Protein AF-A0A7J2JQ34-F1 (afdb_monomer)

Solvent-accessible surface area (backbone atoms only — not comparable to full-atom values): 2841 Å² total; per-residue (Å²): 110,43,77,78,39,79,33,78,30,67,49,67,70,46,39,51,51,20,49,77,61,47,24,48,25,35,22,37,63,46,94,48,91,85,39,78,40,76,36,73,45,77,76,74,68,68,77,133

Secondary structure (DSSP, 8-state):
-GGG-EEEESSHHHHHHHHHTT-EEEEESS--TT-SEEESSGGGG---

Nearest PDB structures (foldseek):
  4g9b-assembly1_A-2  TM=8.919E-01  e=5.328E-02  Escherichia coli K-12
  3s6j-assembly1_A  TM=8.744E-01  e=8.751E-02  Pseudomonas syringae pv. tomato
  7ocs-assembly1_D  TM=8.095E-01  e=1.543E-01  Acinetobacter baumannii ATCC 19606 = CIP 70.34 = JCM 6841
  7ocs-assembly2_B  TM=8.124E-01  e=2.720E-01  Acinetobacter baumannii ATCC 19606 = CIP 70.34 = JCM 6841
  4ap9-assembly1_A  TM=7.073E-01  e=1.778E-01  Thermococcus onnurineus

Sequence (48 aa):
E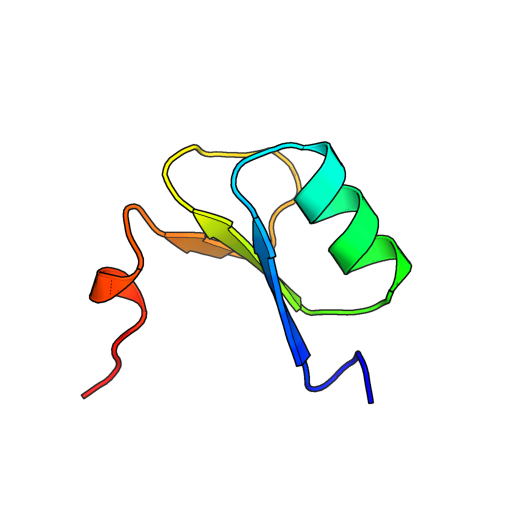PERCVFFGDMPWDIEAGKELGCLTVCVRTDVEGADFYIKNMEGLAID

Radius of gyration: 10.24 Å; Cα contacts (8 Å, |Δi|>4): 85; chains: 1; bounding box: 25×25×24 Å

pLDDT: mean 89.55, std 9.7, range [50.0, 97.06]

Structure (mmCIF, N/CA/C/O backbone):
data_AF-A0A7J2JQ34-F1
#
_entry.id   AF-A0A7J2JQ34-F1
#
loop_
_atom_site.group_PDB
_atom_site.id
_atom_site.type_symbol
_atom_site.label_atom_id
_atom_site.label_alt_id
_atom_site.label_comp_id
_atom_site.label_asym_id
_atom_site.label_entity_id
_atom_site.label_seq_id
_atom_site.pdbx_PDB_ins_code
_atom_site.Cartn_x
_atom_site.Cartn_y
_atom_site.Cartn_z
_atom_site.occupancy
_atom_site.B_iso_or_equiv
_atom_site.auth_seq_id
_atom_site.auth_comp_id
_atom_site.auth_asym_id
_atom_site.auth_atom_id
_atom_site.pdbx_PDB_model_num
ATOM 1 N N . GLU A 1 1 ? -17.055 -1.928 4.838 1.00 84.75 1 GLU A N 1
ATOM 2 C CA . GLU A 1 1 ? -16.125 -2.646 5.724 1.00 84.75 1 GLU A CA 1
ATOM 3 C C . GLU A 1 1 ? -14.727 -2.383 5.189 1.00 84.75 1 GLU A C 1
ATOM 5 O O . GLU A 1 1 ? -14.337 -3.059 4.242 1.00 84.75 1 GLU A O 1
ATOM 10 N N . PRO A 1 2 ? -14.051 -1.311 5.651 1.00 87.44 2 PRO A N 1
ATOM 11 C CA . PRO A 1 2 ? -12.675 -0.990 5.254 1.00 87.44 2 PRO A CA 1
ATOM 12 C C . PRO A 1 2 ? -11.722 -2.191 5.320 1.00 87.44 2 PRO A C 1
ATOM 14 O O . PRO A 1 2 ? -10.911 -2.384 4.423 1.00 87.44 2 PRO A O 1
ATOM 17 N N . GLU A 1 3 ? -11.930 -3.081 6.286 1.00 92.12 3 GLU A N 1
ATOM 18 C CA . GLU A 1 3 ? -11.222 -4.349 6.468 1.00 92.12 3 GLU A CA 1
ATOM 19 C C . GLU A 1 3 ? -11.396 -5.352 5.307 1.00 92.12 3 GLU A C 1
ATOM 21 O O . GLU A 1 3 ? -10.688 -6.353 5.226 1.00 92.12 3 GLU A O 1
ATOM 26 N N . ARG A 1 4 ? -12.338 -5.095 4.391 1.00 93.69 4 ARG A N 1
ATOM 27 C CA . ARG A 1 4 ? -12.573 -5.859 3.153 1.00 93.69 4 ARG A CA 1
ATOM 28 C C . ARG A 1 4 ? -12.254 -5.054 1.894 1.00 93.69 4 ARG A C 1
ATOM 30 O O . ARG A 1 4 ? -12.576 -5.496 0.791 1.00 93.69 4 ARG A O 1
ATOM 37 N N . CYS A 1 5 ? -11.662 -3.876 2.050 1.00 94.69 5 CYS A N 1
ATOM 38 C CA . CYS A 1 5 ? -11.233 -3.019 0.960 1.00 94.69 5 CYS A CA 1
ATOM 39 C C . CYS A 1 5 ? -9.713 -3.085 0.787 1.00 94.69 5 CYS A C 1
ATOM 41 O O . CYS A 1 5 ? -8.963 -3.322 1.735 1.00 94.69 5 CYS A O 1
ATOM 43 N N . VAL A 1 6 ? -9.274 -2.817 -0.442 1.00 94.31 6 VAL A N 1
ATOM 44 C CA . VAL A 1 6 ? -7.863 -2.625 -0.778 1.00 94.31 6 VAL A CA 1
ATOM 45 C C . VAL A 1 6 ? -7.653 -1.167 -1.163 1.00 94.31 6 VAL A C 1
ATOM 47 O O . VAL A 1 6 ? -8.400 -0.629 -1.983 1.00 94.31 6 VAL A O 1
ATOM 50 N N . PHE A 1 7 ? -6.651 -0.533 -0.565 1.00 95.38 7 PHE A N 1
ATOM 51 C CA . PHE A 1 7 ? -6.268 0.844 -0.837 1.00 95.38 7 PHE A CA 1
ATOM 52 C C . PHE A 1 7 ? -5.003 0.865 -1.695 1.00 95.38 7 PHE A C 1
ATOM 54 O O . PHE A 1 7 ? -3.970 0.335 -1.290 1.00 95.38 7 PHE A O 1
ATOM 61 N N . PHE A 1 8 ? -5.086 1.485 -2.872 1.00 94.69 8 PHE A N 1
ATOM 62 C CA . PHE A 1 8 ? -3.962 1.629 -3.795 1.00 94.69 8 PHE A CA 1
ATOM 63 C C . PHE A 1 8 ? -3.400 3.044 -3.730 1.00 94.69 8 PHE A C 1
ATOM 65 O O . PHE A 1 8 ? -4.161 4.009 -3.784 1.00 94.69 8 PHE A O 1
ATOM 72 N N . GLY A 1 9 ? -2.077 3.153 -3.684 1.00 93.69 9 GLY A N 1
ATOM 73 C CA . GLY A 1 9 ? -1.358 4.422 -3.736 1.00 93.69 9 GLY A CA 1
ATOM 74 C C . GLY A 1 9 ? 0.067 4.233 -4.234 1.00 93.69 9 GLY A C 1
ATOM 75 O O . GLY A 1 9 ? 0.540 3.103 -4.341 1.00 93.69 9 GLY A O 1
ATOM 76 N N . ASP A 1 10 ? 0.749 5.320 -4.565 1.00 93.56 10 ASP A N 1
ATOM 77 C CA . ASP A 1 10 ? 2.161 5.304 -4.970 1.00 93.56 10 ASP A CA 1
ATOM 78 C C . ASP A 1 10 ? 3.043 6.205 -4.099 1.00 93.56 10 ASP A C 1
ATOM 80 O O . ASP A 1 10 ? 4.265 6.217 -4.261 1.00 93.56 10 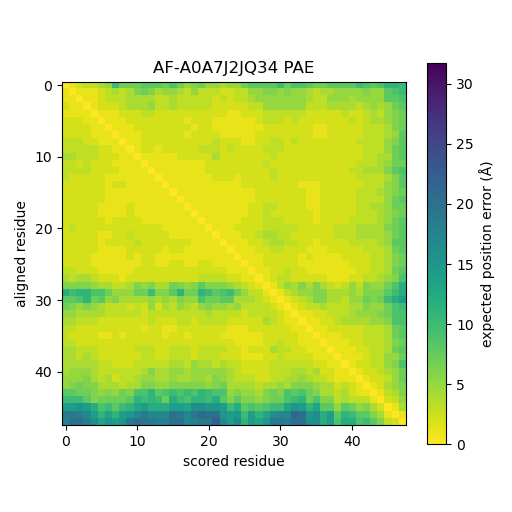ASP A O 1
ATOM 84 N N . MET A 1 11 ? 2.446 6.915 -3.139 1.00 94.81 11 MET A N 1
ATOM 85 C CA . MET A 1 11 ? 3.145 7.819 -2.236 1.00 94.81 11 MET A CA 1
ATOM 86 C C . MET A 1 11 ? 2.960 7.413 -0.763 1.00 94.81 11 MET A C 1
ATOM 88 O O . MET A 1 11 ? 1.950 6.803 -0.409 1.00 94.81 11 MET A O 1
ATOM 92 N N . PRO A 1 12 ? 3.896 7.787 0.136 1.00 95.19 12 PRO A N 1
ATOM 93 C CA . PRO A 1 12 ? 3.811 7.457 1.564 1.00 95.19 12 PRO A CA 1
ATOM 94 C C . PRO A 1 12 ? 2.486 7.831 2.235 1.00 95.19 12 PRO A C 1
ATOM 96 O O . PRO A 1 12 ? 1.915 7.016 2.954 1.00 95.19 12 PRO A O 1
ATOM 99 N N . TRP A 1 13 ? 1.947 9.016 1.939 1.00 95.12 13 TRP A N 1
ATOM 100 C CA . TRP A 1 13 ? 0.703 9.485 2.555 1.00 95.12 13 TRP A CA 1
ATOM 101 C C . TRP A 1 13 ? -0.532 8.676 2.128 1.00 95.12 13 TRP A C 1
ATOM 103 O O . TRP A 1 13 ? -1.508 8.626 2.871 1.00 95.12 13 TRP A O 1
ATOM 113 N N . ASP A 1 14 ? -0.513 8.027 0.958 1.00 94.25 14 ASP A N 1
ATOM 114 C CA . ASP A 1 14 ? -1.614 7.162 0.518 1.00 94.25 14 ASP A CA 1
ATOM 115 C C . ASP A 1 14 ? -1.643 5.872 1.344 1.00 94.25 14 ASP A C 1
ATOM 117 O O . ASP A 1 14 ? -2.7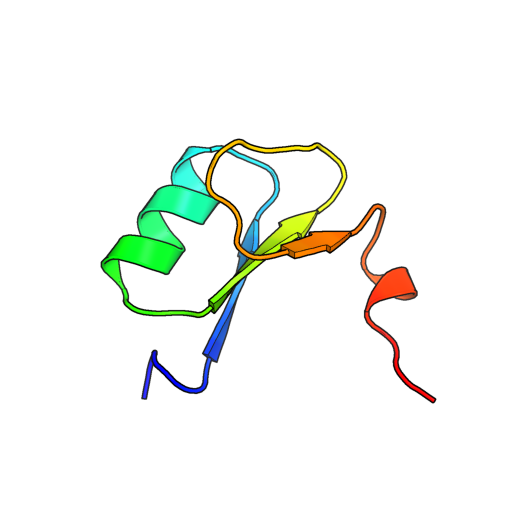06 5.388 1.738 1.00 94.25 14 ASP A O 1
ATOM 121 N N . ILE A 1 15 ? -0.456 5.336 1.644 1.00 95.44 15 ILE A N 1
ATOM 122 C CA . ILE A 1 15 ? -0.287 4.148 2.481 1.00 95.44 15 ILE A CA 1
ATOM 123 C C . ILE A 1 15 ? -0.692 4.452 3.923 1.00 95.44 15 ILE A C 1
ATOM 125 O O . ILE A 1 15 ? -1.428 3.675 4.533 1.00 95.44 15 ILE A O 1
ATOM 129 N N . GLU A 1 16 ? -0.269 5.598 4.455 1.00 96.38 16 GLU A N 1
ATOM 130 C CA . GLU A 1 16 ? -0.677 6.050 5.787 1.00 96.38 16 GLU A CA 1
ATOM 131 C C . GLU A 1 16 ? -2.200 6.211 5.876 1.00 96.38 16 GLU A C 1
ATOM 133 O O . GLU A 1 16 ? -2.823 5.633 6.767 1.00 96.38 16 GLU A O 1
ATOM 138 N N . ALA A 1 17 ? -2.826 6.886 4.906 1.00 96.19 17 ALA A N 1
ATOM 139 C CA . ALA A 1 17 ? -4.276 7.063 4.876 1.00 96.19 17 ALA A CA 1
ATOM 140 C C .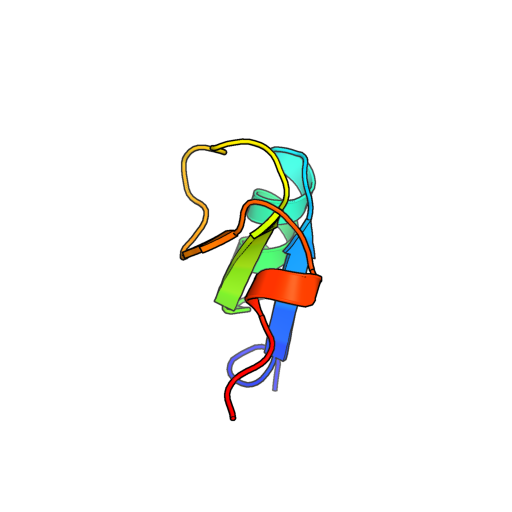 ALA A 1 17 ? -5.034 5.726 4.784 1.00 96.19 17 ALA A C 1
ATOM 142 O O . ALA A 1 17 ? -6.009 5.510 5.507 1.00 96.19 17 ALA A O 1
ATOM 143 N N . GLY A 1 18 ? -4.587 4.800 3.929 1.00 95.88 18 GLY A N 1
ATOM 144 C CA . GLY A 1 18 ? -5.195 3.473 3.813 1.00 95.88 18 GLY A CA 1
ATOM 145 C C . GLY A 1 18 ? -5.136 2.683 5.124 1.00 95.88 18 GLY A C 1
ATOM 146 O O . GLY A 1 18 ? -6.129 2.069 5.522 1.00 95.88 18 GLY A O 1
ATOM 147 N N . LYS A 1 19 ? -4.009 2.766 5.836 1.00 95.19 19 LYS A N 1
ATOM 148 C CA . LYS A 1 19 ? -3.830 2.149 7.155 1.00 95.19 19 LYS A CA 1
ATOM 149 C C . LYS A 1 19 ? -4.701 2.778 8.233 1.00 95.19 19 LYS A C 1
ATOM 151 O O . LYS A 1 19 ? -5.315 2.045 9.004 1.00 95.19 19 LYS A O 1
ATOM 156 N N . GLU A 1 20 ? -4.785 4.105 8.283 1.00 97.00 20 GLU A N 1
ATOM 157 C CA . GLU A 1 20 ? -5.650 4.817 9.234 1.00 97.00 20 GLU A CA 1
ATOM 158 C C . GLU A 1 20 ? -7.128 4.450 9.054 1.00 97.0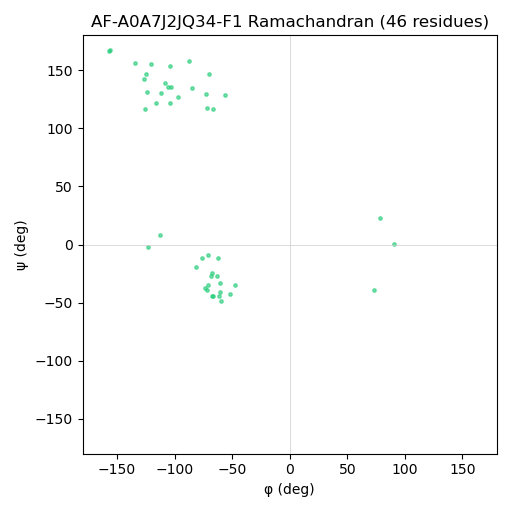0 20 GLU A C 1
ATOM 160 O O . GLU A 1 20 ? -7.875 4.359 10.029 1.00 97.00 20 GLU A O 1
ATOM 165 N N . LEU A 1 21 ? -7.542 4.176 7.815 1.00 95.62 21 LEU A N 1
ATOM 166 C CA . LEU A 1 21 ? -8.887 3.699 7.495 1.00 95.62 21 LEU A CA 1
ATOM 167 C C . LEU A 1 21 ? -9.106 2.214 7.829 1.00 95.62 21 LEU A C 1
ATOM 169 O O . LEU A 1 21 ? -10.251 1.764 7.816 1.00 95.62 21 LEU A O 1
ATOM 173 N N . GLY A 1 22 ? -8.049 1.458 8.138 1.00 95.81 22 GLY A N 1
ATOM 174 C CA . GLY A 1 22 ? -8.115 0.021 8.412 1.00 95.81 22 GLY A CA 1
ATOM 175 C C . GLY A 1 22 ? -8.214 -0.851 7.157 1.00 95.81 22 GLY A C 1
ATOM 176 O O . GLY A 1 22 ? -8.715 -1.972 7.235 1.00 95.81 22 GLY A O 1
ATOM 177 N N . CYS A 1 23 ? -7.771 -0.342 6.006 1.00 97.06 23 CYS A N 1
ATOM 178 C CA . CYS A 1 23 ? -7.718 -1.087 4.751 1.00 97.06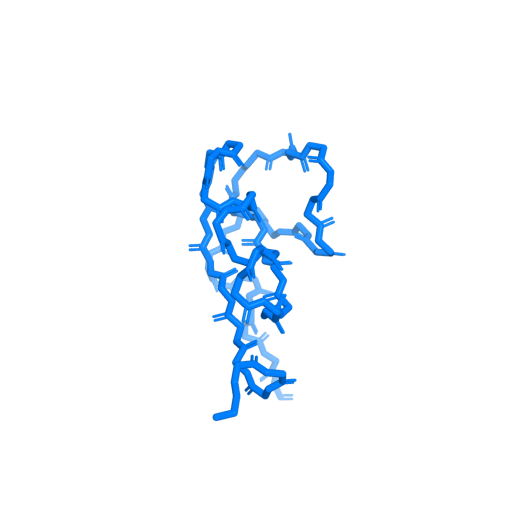 23 CYS A CA 1
ATOM 179 C C . CYS A 1 23 ? -6.403 -1.867 4.614 1.00 97.06 23 CYS A C 1
ATOM 181 O O . CYS A 1 23 ? -5.375 -1.484 5.171 1.00 97.06 23 CYS A O 1
ATOM 183 N N . LEU A 1 24 ? -6.416 -2.908 3.779 1.00 95.44 24 LEU A N 1
ATOM 184 C CA . LEU A 1 24 ? -5.192 -3.518 3.255 1.00 95.44 24 LEU A CA 1
ATOM 185 C C . LEU A 1 24 ? -4.577 -2.578 2.211 1.00 95.44 24 LEU A C 1
ATOM 187 O O . LEU A 1 24 ? -5.278 -2.122 1.306 1.00 95.44 24 LEU A O 1
ATOM 191 N N . THR A 1 25 ? -3.287 -2.278 2.321 1.00 96.25 25 THR A N 1
ATOM 192 C CA . THR A 1 25 ? -2.610 -1.281 1.479 1.00 96.25 25 THR A CA 1
ATOM 193 C C . THR A 1 25 ? -1.709 -1.916 0.425 1.00 96.25 25 THR A C 1
ATOM 195 O O . THR A 1 25 ? -0.947 -2.842 0.696 1.00 96.25 25 THR A O 1
ATOM 198 N N . VAL A 1 26 ? -1.781 -1.403 -0.802 1.00 94.94 26 VAL A N 1
ATOM 199 C CA . VAL A 1 26 ? -0.947 -1.837 -1.925 1.00 94.94 26 VAL A CA 1
ATOM 200 C C . VAL A 1 26 ? -0.239 -0.625 -2.508 1.00 94.94 26 VAL A C 1
ATOM 202 O O . VAL A 1 26 ? -0.882 0.275 -3.052 1.00 94.94 26 VAL A O 1
ATOM 205 N N . CYS A 1 27 ? 1.090 -0.624 -2.429 1.00 94.50 27 CYS A N 1
ATOM 206 C CA . CYS A 1 27 ? 1.894 0.378 -3.105 1.00 94.50 27 CYS A CA 1
ATOM 207 C C . CYS A 1 27 ? 2.158 -0.023 -4.557 1.00 94.50 27 CYS A C 1
ATOM 209 O O . CYS A 1 27 ? 2.532 -1.164 -4.847 1.00 94.50 27 CYS A O 1
ATOM 211 N N . VAL A 1 28 ? 1.996 0.927 -5.472 1.00 92.88 28 VAL A 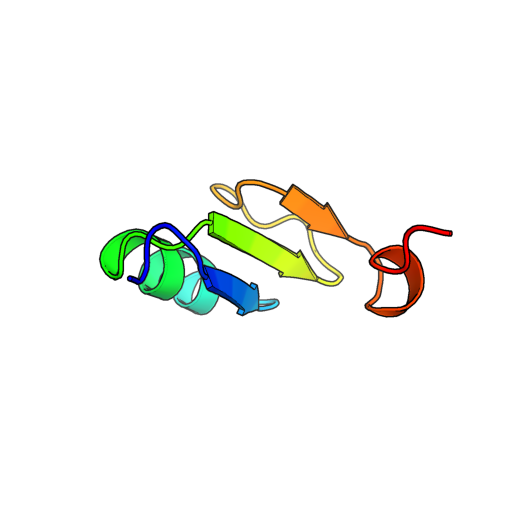N 1
ATOM 212 C CA . VAL A 1 28 ? 2.250 0.750 -6.900 1.00 92.88 28 VAL A CA 1
ATOM 213 C C . VAL A 1 28 ? 3.520 1.515 -7.291 1.00 92.88 28 VAL A C 1
ATOM 215 O O . VAL A 1 28 ? 3.711 2.659 -6.900 1.00 92.88 28 VAL A O 1
ATOM 218 N N . ARG A 1 29 ? 4.366 0.916 -8.141 1.00 82.50 29 ARG A N 1
ATOM 219 C CA . ARG A 1 29 ? 5.569 1.492 -8.795 1.00 82.50 29 ARG A CA 1
ATOM 220 C C . ARG A 1 29 ? 6.809 1.721 -7.942 1.00 82.50 29 ARG A C 1
ATOM 222 O O . ARG A 1 29 ? 7.902 1.520 -8.470 1.00 82.50 29 ARG A O 1
ATOM 229 N N . THR A 1 30 ? 6.674 2.169 -6.700 1.00 80.31 30 THR A N 1
ATOM 230 C CA . THR A 1 30 ? 7.821 2.345 -5.800 1.00 80.31 30 THR A CA 1
ATOM 231 C C . THR A 1 30 ? 7.632 1.576 -4.503 1.00 80.31 30 THR A C 1
ATOM 233 O O . THR A 1 30 ? 6.512 1.414 -4.032 1.00 80.31 30 THR A O 1
ATOM 236 N N . ASP A 1 31 ? 8.724 1.071 -3.936 1.00 82.12 31 ASP A N 1
ATOM 237 C CA . ASP A 1 31 ? 8.677 0.482 -2.602 1.00 82.12 31 ASP A CA 1
ATOM 238 C C . ASP A 1 31 ? 8.504 1.623 -1.591 1.00 82.12 31 ASP A C 1
ATOM 240 O O . ASP A 1 31 ? 9.321 2.549 -1.544 1.00 82.12 31 ASP A O 1
ATOM 244 N N . VAL A 1 32 ? 7.390 1.599 -0.865 1.00 88.12 32 VAL A N 1
ATOM 245 C CA . VAL A 1 32 ? 7.059 2.566 0.180 1.00 88.12 32 VAL A CA 1
ATOM 246 C C . VAL A 1 32 ? 7.000 1.799 1.485 1.00 88.12 32 VAL A C 1
ATOM 248 O O . VAL A 1 32 ? 6.210 0.862 1.636 1.00 88.12 32 VAL A O 1
ATOM 251 N N . GLU A 1 33 ? 7.828 2.223 2.435 1.00 89.75 33 GLU A N 1
ATOM 252 C CA . GLU A 1 33 ? 7.886 1.606 3.751 1.00 89.75 33 GLU A CA 1
ATOM 253 C C . GLU A 1 33 ? 6.503 1.610 4.408 1.00 89.75 33 GLU A C 1
ATOM 255 O O . GLU A 1 33 ? 5.822 2.632 4.497 1.00 89.75 33 GLU A O 1
ATOM 260 N N . GLY A 1 34 ? 6.089 0.433 4.868 1.00 91.19 34 GLY A N 1
ATOM 261 C CA . GLY A 1 34 ? 4.815 0.253 5.540 1.00 91.19 34 GLY A CA 1
ATOM 262 C C . GLY A 1 34 ? 3.643 -0.109 4.631 1.00 91.19 34 GLY A C 1
ATOM 263 O O . GLY A 1 34 ? 2.566 -0.298 5.180 1.00 91.19 34 GLY A O 1
ATOM 264 N N . ALA A 1 35 ? 3.786 -0.263 3.316 1.00 94.25 35 ALA A N 1
ATOM 265 C CA . ALA A 1 35 ? 2.728 -0.904 2.527 1.00 94.25 35 ALA A CA 1
ATOM 266 C C . ALA A 1 35 ? 2.640 -2.410 2.845 1.00 94.25 35 ALA A C 1
ATOM 268 O O . ALA A 1 35 ? 3.662 -3.042 3.117 1.00 94.25 35 ALA A O 1
ATOM 269 N N . ASP A 1 36 ? 1.440 -3.000 2.807 1.00 94.69 36 ASP A N 1
ATOM 270 C CA . ASP A 1 36 ? 1.281 -4.449 3.026 1.00 94.69 36 ASP A CA 1
ATOM 271 C C . ASP A 1 36 ? 1.776 -5.253 1.816 1.00 94.69 36 ASP A C 1
ATOM 273 O O . ASP A 1 36 ? 2.384 -6.314 1.963 1.00 94.69 36 ASP A O 1
ATOM 277 N N . PHE A 1 37 ? 1.540 -4.726 0.611 1.00 92.75 37 PHE A N 1
ATOM 278 C CA . PHE A 1 37 ? 2.021 -5.302 -0.640 1.00 92.75 37 PHE A CA 1
ATOM 279 C C . PHE A 1 37 ? 2.622 -4.246 -1.554 1.00 92.75 37 PHE A C 1
ATOM 281 O O . PHE A 1 37 ? 2.252 -3.072 -1.529 1.00 92.75 37 PHE A O 1
ATOM 288 N N . TYR A 1 38 ? 3.500 -4.715 -2.434 1.00 92.50 38 TYR A N 1
ATOM 289 C CA . TYR A 1 38 ? 4.101 -3.918 -3.486 1.00 92.50 38 TYR A CA 1
ATOM 290 C C . TYR A 1 38 ? 3.849 -4.555 -4.852 1.00 92.50 38 TYR A C 1
ATOM 292 O O . TYR A 1 38 ? 4.111 -5.743 -5.055 1.00 92.50 38 TYR A O 1
ATOM 300 N N . ILE A 1 39 ? 3.389 -3.745 -5.803 1.00 91.12 39 ILE A N 1
ATOM 301 C CA . ILE A 1 39 ? 3.271 -4.124 -7.209 1.00 91.12 39 ILE A CA 1
ATOM 302 C C . ILE A 1 39 ? 3.987 -3.101 -8.088 1.00 91.12 39 ILE A C 1
ATOM 304 O O . ILE A 1 39 ? 3.951 -1.895 -7.861 1.00 91.12 39 ILE A O 1
ATOM 308 N N . LYS A 1 40 ? 4.635 -3.570 -9.154 1.00 89.31 40 LYS A N 1
ATOM 309 C CA . LYS A 1 40 ? 5.356 -2.679 -10.075 1.00 89.31 40 LYS A CA 1
ATOM 310 C C . LYS A 1 40 ? 4.404 -1.830 -10.928 1.00 89.31 40 LYS A C 1
ATOM 312 O O . LYS A 1 40 ? 4.720 -0.693 -11.268 1.00 89.31 40 LYS A O 1
ATOM 317 N N . ASN A 1 41 ? 3.265 -2.397 -11.306 1.00 88.19 41 ASN A N 1
ATOM 318 C CA . ASN A 1 41 ? 2.225 -1.780 -12.122 1.00 88.19 41 ASN A CA 1
ATOM 319 C C . ASN A 1 41 ? 0.877 -2.475 -11.864 1.00 88.19 41 ASN A C 1
ATOM 321 O O . ASN A 1 41 ? 0.838 -3.543 -11.254 1.00 88.19 41 ASN A O 1
ATOM 325 N N . MET A 1 42 ? -0.221 -1.862 -12.313 1.00 86.69 42 MET A N 1
ATOM 326 C CA . MET A 1 42 ? -1.575 -2.364 -12.044 1.00 86.69 42 MET A CA 1
ATOM 327 C C . MET A 1 42 ? -1.873 -3.676 -12.774 1.00 86.69 42 MET A C 1
ATOM 329 O O . MET A 1 42 ? -2.658 -4.482 -12.291 1.00 86.69 42 MET A O 1
ATOM 333 N N . GLU A 1 43 ? -1.218 -3.928 -13.906 1.00 84.75 43 GLU A N 1
ATOM 334 C CA . GLU A 1 43 ? -1.345 -5.181 -14.649 1.00 84.75 43 GLU A CA 1
ATOM 335 C C . GLU A 1 43 ? -0.841 -6.386 -13.840 1.00 84.75 43 GLU A C 1
ATOM 337 O O . GLU A 1 43 ? -1.343 -7.491 -14.019 1.00 84.75 43 GLU A O 1
ATOM 342 N N . GLY A 1 44 ? 0.096 -6.179 -12.907 1.00 73.06 44 GLY A N 1
ATOM 343 C CA . GLY A 1 44 ? 0.574 -7.217 -11.989 1.00 73.06 44 GLY A CA 1
ATOM 344 C C . GLY A 1 44 ? -0.432 -7.635 -10.910 1.00 73.06 44 GLY A C 1
ATOM 345 O O . GLY A 1 44 ? -0.175 -8.600 -10.198 1.00 73.06 44 GLY A O 1
ATOM 346 N N . LEU A 1 45 ? -1.558 -6.926 -10.776 1.00 76.56 45 LEU A N 1
ATOM 347 C CA . LEU A 1 45 ? -2.634 -7.274 -9.845 1.00 76.56 45 LEU A CA 1
ATOM 348 C C . LEU A 1 45 ? -3.571 -8.355 -10.408 1.00 76.56 45 LEU A C 1
ATOM 350 O O . LEU A 1 45 ? -4.312 -8.976 -9.649 1.00 76.56 45 LEU A O 1
ATOM 354 N N . ALA A 1 46 ? -3.578 -8.569 -11.727 1.00 70.62 46 ALA A N 1
ATOM 355 C CA . ALA A 1 46 ? -4.448 -9.563 -12.337 1.00 70.62 46 ALA A CA 1
ATOM 356 C C . ALA A 1 46 ? -4.027 -10.974 -11.894 1.00 70.62 46 ALA A C 1
ATOM 358 O O . ALA A 1 46 ? -2.919 -11.425 -12.181 1.00 70.62 46 ALA A O 1
ATOM 359 N N . ILE A 1 47 ? -4.929 -11.653 -11.187 1.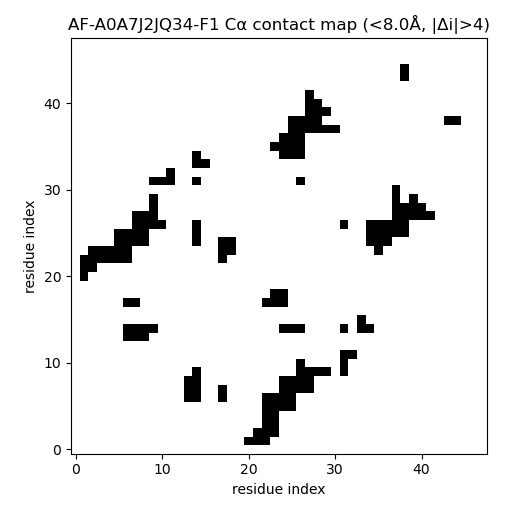00 57.59 47 ILE A N 1
ATOM 360 C CA . ILE A 1 47 ? -4.849 -13.087 -10.914 1.00 57.59 47 ILE A CA 1
ATOM 361 C C . ILE A 1 47 ? -5.738 -13.767 -11.961 1.00 57.59 47 ILE A C 1
ATOM 363 O O . ILE A 1 47 ? -6.887 -13.352 -12.132 1.00 57.59 47 ILE A O 1
ATOM 367 N N . ASP A 1 48 ? -5.174 -14.744 -12.671 1.00 50.00 48 ASP A N 1
ATOM 368 C CA . ASP A 1 48 ? -5.880 -15.639 -13.604 1.00 50.00 48 ASP A CA 1
ATOM 369 C C . ASP A 1 48 ? -6.816 -16.605 -12.848 1.00 50.00 48 ASP A C 1
ATOM 371 O O . ASP A 1 48 ? -6.415 -17.085 -11.757 1.00 50.00 48 ASP A O 1
#

Foldseek 3Di:
DQCPDEFEDADQVSLVVSVVSNHQYEHECDDHPNHPYYDNH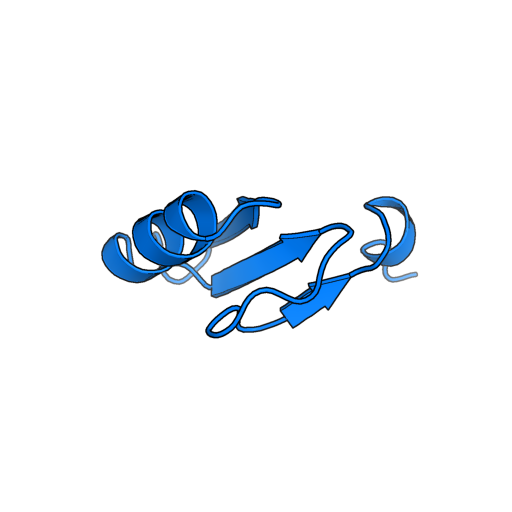PVRVDDD

Mean predicted aligned error: 3.65 Å